Protein AF-A0A962RX71-F1 (afdb_monomer_lite)

Structure (mmCIF, N/CA/C/O backbone):
data_AF-A0A962RX71-F1
#
_entry.id   AF-A0A962RX71-F1
#
loop_
_atom_site.group_PDB
_atom_site.id
_atom_site.type_symbol
_atom_site.label_atom_id
_atom_site.label_alt_id
_atom_site.label_comp_id
_atom_site.label_asym_id
_atom_site.label_entity_id
_atom_site.label_seq_id
_atom_site.pdbx_PDB_ins_code
_atom_site.Cartn_x
_atom_site.Cartn_y
_atom_site.Cartn_z
_atom_site.occupancy
_atom_site.B_iso_or_equiv
_atom_site.auth_seq_id
_atom_site.auth_comp_id
_atom_site.auth_asym_id
_atom_site.auth_atom_id
_atom_site.pdbx_PDB_model_num
ATOM 1 N N . MET A 1 1 ? 27.746 -2.511 -22.755 1.00 46.94 1 MET A N 1
ATOM 2 C CA . MET A 1 1 ? 27.762 -1.322 -21.878 1.00 46.94 1 MET A CA 1
ATOM 3 C C . MET A 1 1 ? 26.322 -0.860 -21.726 1.00 46.94 1 MET A C 1
ATOM 5 O O . MET A 1 1 ? 25.871 -0.012 -22.482 1.00 46.94 1 MET A O 1
ATOM 9 N N . GLY A 1 2 ? 25.550 -1.522 -20.866 1.00 52.69 2 GLY A N 1
ATOM 10 C CA . GLY A 1 2 ? 24.115 -1.264 -20.776 1.00 52.69 2 GLY A CA 1
ATOM 11 C C . GLY A 1 2 ? 23.463 -1.967 -19.597 1.00 52.69 2 GLY A C 1
ATOM 12 O O . GLY A 1 2 ? 22.414 -2.563 -19.778 1.00 52.69 2 GLY A O 1
ATOM 13 N N . ASP A 1 3 ? 24.077 -1.930 -18.412 1.00 52.41 3 ASP A N 1
ATOM 14 C CA . ASP A 1 3 ? 23.609 -2.769 -17.297 1.00 52.41 3 ASP A CA 1
ATOM 15 C C . ASP A 1 3 ? 23.517 -2.020 -15.960 1.00 52.41 3 ASP A C 1
ATOM 17 O O . ASP A 1 3 ? 22.728 -2.391 -15.097 1.00 52.41 3 ASP A O 1
ATOM 21 N N . GLU A 1 4 ? 24.209 -0.891 -15.789 1.00 51.00 4 GLU A N 1
ATOM 22 C CA . GLU A 1 4 ? 24.173 -0.144 -14.522 1.00 51.00 4 GLU A CA 1
ATOM 23 C C . GLU A 1 4 ? 22.829 0.572 -14.298 1.00 51.00 4 GLU A C 1
ATOM 25 O O . GLU A 1 4 ? 22.278 0.552 -13.199 1.00 51.00 4 GLU A O 1
ATOM 30 N N . ASN A 1 5 ? 22.229 1.146 -15.347 1.00 49.88 5 ASN A N 1
ATOM 31 C CA . ASN A 1 5 ? 20.991 1.926 -15.213 1.00 49.88 5 ASN A CA 1
ATOM 32 C C . ASN A 1 5 ? 19.756 1.043 -14.925 1.00 49.88 5 ASN A C 1
ATOM 34 O O . ASN A 1 5 ? 18.834 1.448 -14.212 1.00 49.88 5 ASN A O 1
ATOM 38 N N . THR A 1 6 ? 19.747 -0.192 -15.434 1.00 53.03 6 THR A N 1
ATOM 39 C CA . THR A 1 6 ? 18.672 -1.166 -15.185 1.00 53.03 6 THR A CA 1
ATOM 40 C C . THR A 1 6 ? 18.774 -1.742 -13.772 1.00 53.03 6 THR A C 1
ATOM 42 O O . THR A 1 6 ? 17.763 -1.835 -13.074 1.00 53.03 6 THR A O 1
ATOM 45 N N . VAL A 1 7 ? 19.990 -2.050 -13.303 1.00 53.31 7 VAL A N 1
ATOM 46 C CA . VAL A 1 7 ? 20.225 -2.568 -11.944 1.00 53.31 7 VAL A CA 1
ATOM 47 C C . VAL A 1 7 ? 19.868 -1.522 -10.884 1.00 53.31 7 VAL A C 1
ATOM 49 O O . VAL A 1 7 ? 19.154 -1.834 -9.930 1.00 53.31 7 VAL A O 1
ATOM 52 N N . ILE A 1 8 ? 20.255 -0.257 -11.089 1.00 53.00 8 ILE A N 1
ATOM 53 C CA . ILE A 1 8 ? 19.920 0.843 -10.172 1.00 53.00 8 ILE A CA 1
ATOM 54 C C . ILE A 1 8 ? 18.403 1.080 -10.132 1.00 53.00 8 ILE A C 1
ATOM 56 O O . ILE A 1 8 ? 17.827 1.184 -9.050 1.00 53.00 8 ILE A O 1
ATOM 60 N N . ARG A 1 9 ? 17.710 1.091 -11.281 1.00 53.28 9 ARG A N 1
ATOM 61 C CA . ARG A 1 9 ? 16.239 1.205 -11.295 1.00 53.28 9 ARG A CA 1
ATOM 62 C C . ARG A 1 9 ? 15.553 0.061 -10.553 1.00 53.28 9 ARG A C 1
ATOM 64 O O . ARG A 1 9 ? 14.556 0.306 -9.878 1.00 53.28 9 ARG A O 1
ATOM 71 N N . THR A 1 10 ? 16.085 -1.154 -10.646 1.00 59.06 10 THR A N 1
ATOM 72 C CA . THR A 1 10 ? 15.508 -2.338 -9.993 1.00 59.06 10 THR A CA 1
ATOM 73 C C . THR A 1 10 ? 15.683 -2.280 -8.471 1.00 59.06 10 THR A C 1
ATOM 75 O O . THR A 1 10 ? 14.714 -2.468 -7.743 1.00 59.06 10 THR A O 1
ATOM 78 N N . LEU A 1 11 ? 16.869 -1.903 -7.977 1.00 58.94 11 LEU A N 1
ATOM 79 C CA . LEU A 1 11 ? 17.147 -1.770 -6.536 1.00 58.94 11 LEU A CA 1
ATOM 80 C C . LEU A 1 11 ? 16.272 -0.708 -5.851 1.00 58.94 11 LEU A C 1
ATOM 82 O O . LEU A 1 11 ? 15.723 -0.931 -4.771 1.00 58.94 11 LEU A O 1
ATOM 86 N N . TRP A 1 12 ? 16.108 0.452 -6.492 1.00 59.12 12 TRP A N 1
ATOM 87 C CA . TRP A 1 12 ? 15.318 1.555 -5.932 1.00 59.12 12 TRP A CA 1
ATOM 88 C C . TRP A 1 12 ? 13.814 1.269 -5.974 1.00 59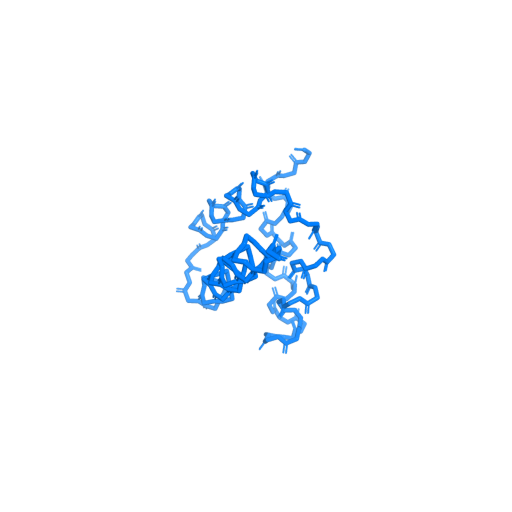.12 12 TRP A C 1
ATOM 90 O O . TRP A 1 12 ? 13.068 1.738 -5.115 1.00 59.12 12 TRP A O 1
ATOM 100 N N . THR A 1 13 ? 13.377 0.490 -6.966 1.00 66.00 13 THR A N 1
ATOM 101 C CA . THR A 1 13 ? 12.003 -0.010 -7.068 1.00 66.00 13 THR A CA 1
ATOM 102 C C . THR A 1 13 ? 11.670 -0.931 -5.904 1.00 66.00 13 THR A C 1
ATOM 104 O O . THR A 1 13 ? 10.632 -0.755 -5.268 1.00 66.00 13 THR A O 1
ATOM 107 N N . ASP A 1 14 ? 12.572 -1.859 -5.591 1.00 70.62 14 ASP A N 1
ATOM 108 C CA . ASP A 1 14 ? 12.361 -2.826 -4.518 1.00 70.62 14 ASP A CA 1
ATOM 109 C C . ASP A 1 14 ? 12.323 -2.132 -3.147 1.00 70.62 14 ASP A C 1
ATOM 111 O O . ASP A 1 14 ? 11.421 -2.373 -2.353 1.00 70.62 14 ASP A O 1
ATOM 115 N N . THR A 1 15 ? 13.194 -1.140 -2.919 1.00 83.50 15 THR A N 1
ATOM 116 C CA . THR A 1 15 ? 13.232 -0.404 -1.639 1.00 83.50 15 THR A CA 1
ATOM 117 C C . THR A 1 15 ? 11.953 0.410 -1.391 1.00 83.50 15 THR A C 1
ATOM 119 O O . THR A 1 15 ? 11.444 0.440 -0.274 1.00 83.50 15 THR A O 1
ATOM 122 N N . LEU A 1 16 ? 11.399 1.072 -2.416 1.00 85.25 16 LEU A N 1
ATOM 123 C CA . LEU A 1 16 ? 10.158 1.852 -2.279 1.00 85.25 16 LEU A CA 1
ATOM 124 C C . LEU A 1 16 ? 8.935 0.971 -2.004 1.00 85.25 16 LEU A C 1
ATOM 126 O O . LEU A 1 16 ? 8.084 1.337 -1.192 1.00 85.25 16 LEU A O 1
ATOM 130 N N . LEU A 1 17 ? 8.846 -0.182 -2.668 1.00 87.56 17 LEU A N 1
ATOM 131 C CA . LEU A 1 17 ? 7.758 -1.135 -2.460 1.00 87.56 17 LEU A CA 1
ATOM 132 C C . LEU A 1 17 ? 7.872 -1.838 -1.100 1.00 87.56 17 LEU A C 1
ATOM 134 O O . LEU A 1 17 ? 6.860 -2.003 -0.422 1.00 87.56 17 LEU A O 1
ATOM 138 N N . GLU A 1 18 ? 9.083 -2.169 -0.650 1.00 89.19 18 GLU A N 1
ATOM 139 C CA . GLU A 1 18 ? 9.330 -2.681 0.705 1.00 89.19 18 GLU A CA 1
ATOM 140 C C . GLU A 1 18 ? 8.935 -1.653 1.773 1.00 89.19 18 GLU A C 1
ATOM 142 O O . GLU A 1 18 ? 8.231 -1.985 2.726 1.00 89.19 18 GLU A O 1
ATOM 147 N N . MET A 1 19 ? 9.302 -0.378 1.595 1.00 89.50 19 MET A N 1
ATOM 148 C CA . MET A 1 19 ? 8.866 0.689 2.503 1.00 89.50 19 MET A CA 1
ATOM 149 C C . MET A 1 19 ? 7.341 0.816 2.539 1.00 89.50 19 MET A C 1
ATOM 151 O O . MET A 1 19 ? 6.781 1.052 3.609 1.00 89.50 19 MET A O 1
ATOM 155 N N . LEU A 1 20 ? 6.658 0.615 1.407 1.00 90.25 20 LEU A N 1
ATOM 156 C CA . LEU A 1 20 ? 5.197 0.616 1.364 1.00 90.25 20 LEU A CA 1
ATOM 157 C C . LEU A 1 20 ? 4.600 -0.537 2.160 1.00 90.25 20 LEU A C 1
ATOM 159 O O . LEU A 1 20 ? 3.635 -0.326 2.887 1.00 90.25 20 LEU A O 1
ATOM 163 N N . VAL A 1 21 ? 5.164 -1.733 2.035 1.00 91.75 21 VAL A N 1
ATOM 164 C CA . VAL A 1 21 ? 4.735 -2.914 2.790 1.00 91.75 21 VAL A CA 1
ATOM 165 C C . VAL A 1 21 ? 4.883 -2.663 4.291 1.00 91.75 21 VAL A C 1
ATOM 167 O O . VAL A 1 21 ? 3.911 -2.779 5.035 1.00 91.75 21 VAL A O 1
ATOM 170 N N . VAL A 1 22 ? 6.056 -2.193 4.725 1.00 91.06 22 VAL A N 1
ATOM 171 C CA . VAL A 1 22 ? 6.306 -1.855 6.134 1.00 91.06 22 VAL A CA 1
ATOM 172 C C . VAL A 1 22 ? 5.358 -0.754 6.617 1.00 91.06 22 VAL A C 1
ATOM 174 O O . VAL A 1 22 ? 4.839 -0.825 7.734 1.00 91.06 22 VAL A O 1
ATOM 177 N N . ALA A 1 23 ? 5.102 0.259 5.785 1.00 91.19 23 ALA A N 1
ATOM 178 C CA . ALA A 1 23 ? 4.177 1.333 6.113 1.00 91.19 23 ALA A CA 1
ATOM 179 C C . ALA A 1 23 ? 2.736 0.820 6.246 1.00 91.19 23 ALA A C 1
ATOM 181 O O . ALA A 1 23 ? 2.050 1.164 7.204 1.00 91.19 23 ALA A O 1
ATOM 182 N N . LEU A 1 24 ? 2.288 -0.049 5.341 1.00 90.06 24 LEU A N 1
ATOM 183 C CA . LEU A 1 24 ? 0.958 -0.652 5.400 1.00 90.06 24 LEU A CA 1
ATOM 184 C C . LEU A 1 24 ? 0.754 -1.495 6.660 1.00 90.06 24 LEU A C 1
ATOM 186 O O . LEU A 1 24 ? -0.349 -1.491 7.194 1.00 90.06 24 LEU A O 1
ATOM 190 N N . GLU A 1 25 ? 1.783 -2.172 7.170 1.00 89.69 25 GLU A N 1
ATOM 191 C CA . GLU A 1 25 ? 1.680 -2.922 8.427 1.00 89.69 25 GLU A CA 1
ATOM 192 C C . GLU A 1 25 ? 1.709 -2.016 9.661 1.00 89.69 25 GLU A C 1
ATOM 194 O O . GLU A 1 25 ? 0.896 -2.179 10.575 1.00 89.69 25 GLU A O 1
ATOM 199 N N . ARG A 1 26 ? 2.657 -1.070 9.704 1.00 88.75 26 ARG A N 1
ATOM 200 C CA . ARG A 1 26 ? 3.089 -0.418 10.951 1.00 88.75 26 ARG A CA 1
ATOM 201 C C . ARG A 1 26 ? 2.751 1.059 11.067 1.00 88.75 26 ARG A C 1
ATOM 203 O O . ARG A 1 26 ? 2.854 1.606 12.164 1.00 88.75 26 ARG A O 1
ATOM 210 N N . LYS A 1 27 ? 2.415 1.726 9.966 1.00 87.94 27 LYS A N 1
ATOM 211 C CA . LYS A 1 27 ? 2.223 3.177 9.933 1.00 87.94 27 LYS A CA 1
ATOM 212 C C . LYS A 1 27 ? 0.742 3.551 9.856 1.00 87.94 27 LYS A C 1
ATOM 214 O O . LYS A 1 27 ? -0.072 2.790 9.323 1.00 87.94 27 LYS A O 1
ATOM 219 N N . PRO A 1 28 ? 0.372 4.721 10.405 1.00 85.75 28 PRO A N 1
ATOM 220 C CA . PRO A 1 28 ? -0.967 5.257 10.244 1.00 85.75 28 PRO A CA 1
ATOM 221 C C . PRO A 1 28 ? -1.209 5.646 8.779 1.00 85.75 28 PRO A C 1
ATOM 223 O O . PRO A 1 28 ? -0.286 5.997 8.042 1.00 85.75 28 PRO A O 1
ATOM 226 N N . GLU A 1 29 ? -2.475 5.620 8.365 1.00 84.50 29 GLU A N 1
ATOM 227 C CA . GLU A 1 29 ? -2.896 5.864 6.978 1.00 84.50 29 GLU A CA 1
ATOM 228 C C . GLU A 1 29 ? -2.313 7.137 6.318 1.00 84.50 29 GLU A C 1
ATOM 230 O O . GLU A 1 29 ? -1.976 7.058 5.137 1.00 84.50 29 GLU A O 1
ATOM 235 N N . PRO A 1 30 ? -2.139 8.292 7.000 1.00 87.06 30 PRO A N 1
ATOM 236 C CA . PRO A 1 30 ? -1.574 9.492 6.377 1.00 87.06 30 PRO A CA 1
ATOM 237 C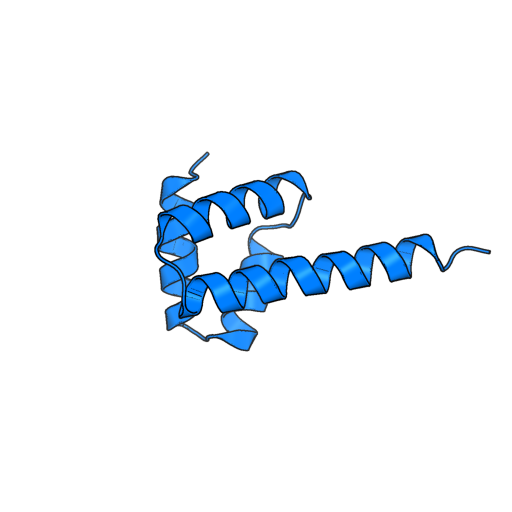 C . PRO A 1 30 ? -0.152 9.291 5.839 1.00 87.06 30 PRO A C 1
ATOM 239 O O . PRO A 1 30 ? 0.127 9.692 4.712 1.00 87.06 30 PRO A O 1
ATOM 242 N N . GLU A 1 31 ? 0.720 8.617 6.598 1.00 87.38 31 GLU A N 1
ATOM 243 C CA . GLU A 1 31 ? 2.095 8.333 6.161 1.00 87.38 31 GLU A CA 1
ATOM 244 C C . GLU A 1 31 ? 2.102 7.371 4.963 1.00 87.38 31 GLU A C 1
ATOM 246 O O . GLU A 1 31 ? 2.867 7.544 4.014 1.00 87.38 31 GLU A O 1
ATOM 251 N N . VAL A 1 32 ? 1.200 6.383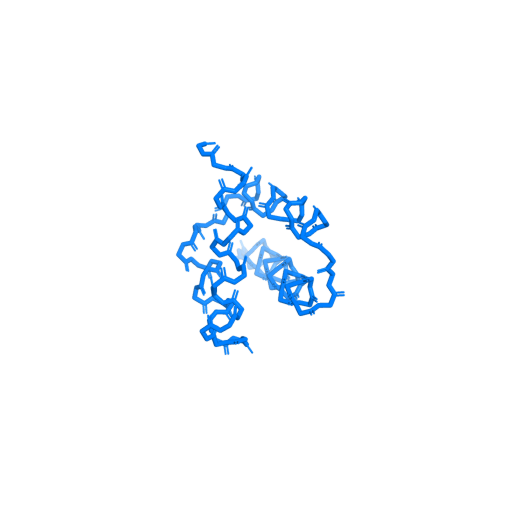 4.962 1.00 90.88 32 VAL A N 1
ATOM 252 C CA . VAL A 1 32 ? 1.033 5.446 3.839 1.00 90.88 32 VAL A CA 1
ATOM 253 C C . VAL A 1 32 ? 0.589 6.185 2.575 1.00 90.88 32 VAL A C 1
ATOM 255 O O . VAL A 1 32 ? 1.091 5.915 1.483 1.00 90.88 32 VAL A O 1
ATOM 258 N N . VAL A 1 33 ? -0.331 7.145 2.704 1.00 90.50 33 VAL A N 1
ATOM 259 C CA . VAL A 1 33 ? -0.806 7.966 1.582 1.00 90.50 33 VAL A CA 1
ATOM 260 C C . VAL A 1 33 ? 0.318 8.825 1.000 1.00 90.50 33 VAL A C 1
ATOM 262 O O . VAL A 1 33 ? 0.419 8.927 -0.225 1.00 90.50 33 VAL A O 1
ATOM 265 N N . GLU A 1 34 ? 1.178 9.419 1.829 1.00 89.75 34 GLU A N 1
ATOM 266 C CA . GLU A 1 34 ? 2.341 10.172 1.340 1.00 89.75 34 GLU A CA 1
ATOM 267 C C . GLU A 1 34 ? 3.313 9.283 0.562 1.00 89.75 34 GLU A C 1
ATOM 269 O O . GLU A 1 34 ? 3.701 9.626 -0.559 1.00 89.75 34 GLU A O 1
ATOM 274 N N . LEU A 1 35 ? 3.615 8.094 1.086 1.00 90.00 35 L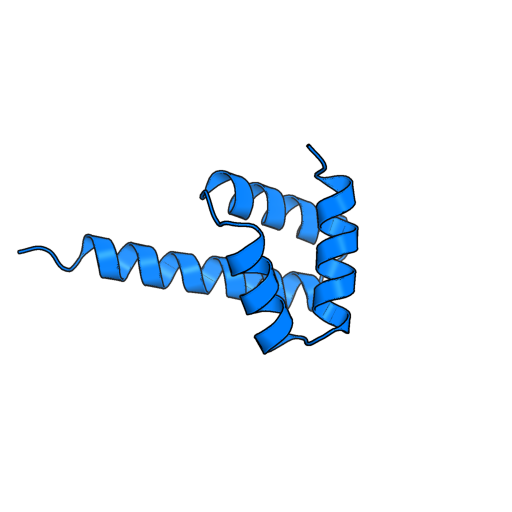EU A N 1
ATOM 275 C CA . LEU A 1 35 ? 4.487 7.141 0.407 1.00 90.00 35 LEU A CA 1
ATOM 276 C C . LEU A 1 35 ? 3.893 6.677 -0.935 1.00 90.00 35 LEU A C 1
ATOM 278 O O . LEU A 1 35 ? 4.583 6.596 -1.953 1.00 90.00 35 LEU A O 1
ATOM 282 N N . LEU A 1 36 ? 2.581 6.439 -0.977 1.00 89.81 36 LEU A N 1
ATOM 283 C CA . LEU A 1 36 ? 1.876 6.087 -2.208 1.00 89.81 36 LEU A CA 1
ATOM 284 C C . LEU A 1 36 ? 1.892 7.222 -3.246 1.00 89.81 36 LEU A C 1
ATOM 286 O O . LEU A 1 36 ? 1.951 6.947 -4.448 1.00 89.81 36 LEU A O 1
ATOM 290 N N . ARG A 1 37 ? 1.895 8.495 -2.824 1.00 88.81 37 ARG A N 1
ATOM 291 C CA . ARG A 1 37 ? 2.088 9.636 -3.739 1.00 88.81 37 ARG A CA 1
ATOM 292 C C . ARG A 1 37 ? 3.483 9.628 -4.355 1.00 88.81 37 ARG A C 1
ATOM 294 O O . ARG A 1 37 ? 3.609 9.886 -5.553 1.00 88.81 37 ARG A O 1
ATOM 301 N N . GLU A 1 38 ? 4.516 9.311 -3.581 1.00 87.44 38 GLU A N 1
ATOM 302 C CA . GLU A 1 38 ? 5.881 9.173 -4.100 1.00 87.44 38 GLU A CA 1
ATOM 303 C C . GLU A 1 38 ? 6.003 8.018 -5.098 1.00 87.44 38 GLU A C 1
ATOM 305 O O . GLU A 1 38 ? 6.563 8.183 -6.184 1.00 87.44 38 GLU A O 1
ATOM 310 N N . ILE A 1 39 ? 5.392 6.875 -4.786 1.00 86.69 39 ILE A N 1
ATOM 311 C CA . ILE A 1 39 ? 5.328 5.711 -5.678 1.00 86.69 39 ILE A CA 1
ATOM 312 C C . ILE A 1 39 ? 4.611 6.067 -6.990 1.00 86.69 39 ILE A C 1
ATOM 314 O O . ILE A 1 39 ? 5.095 5.742 -8.078 1.00 86.69 39 ILE A O 1
ATOM 318 N N . ARG A 1 40 ? 3.514 6.832 -6.926 1.00 84.69 40 ARG A N 1
ATOM 319 C CA . ARG A 1 40 ? 2.820 7.340 -8.121 1.00 84.69 40 ARG A CA 1
ATOM 320 C C . ARG A 1 40 ? 3.707 8.292 -8.937 1.00 84.69 40 ARG A C 1
ATOM 322 O O . ARG A 1 40 ? 3.757 8.173 -10.161 1.00 84.69 40 ARG A O 1
ATOM 329 N N . ARG A 1 41 ? 4.466 9.190 -8.291 1.00 85.12 41 ARG A N 1
ATOM 330 C CA . ARG A 1 41 ? 5.437 10.087 -8.965 1.00 85.12 41 ARG A CA 1
ATOM 331 C C . ARG A 1 41 ? 6.546 9.316 -9.683 1.00 85.12 41 ARG A C 1
ATOM 333 O O . ARG A 1 41 ? 6.999 9.741 -10.743 1.00 85.12 41 ARG A O 1
ATOM 340 N N . LYS A 1 42 ? 6.946 8.164 -9.143 1.00 81.25 42 LYS A N 1
ATOM 341 C CA . LYS A 1 42 ? 7.946 7.258 -9.731 1.00 81.25 42 LYS A CA 1
ATOM 342 C C . LYS A 1 42 ? 7.397 6.410 -10.892 1.00 81.25 42 LYS A C 1
ATOM 344 O O . LYS A 1 42 ? 8.143 5.618 -11.456 1.00 81.25 42 LYS A O 1
ATOM 349 N N . ARG A 1 43 ? 6.132 6.618 -11.292 1.00 80.12 43 ARG A N 1
ATOM 350 C CA . ARG A 1 43 ? 5.430 5.914 -12.383 1.00 80.12 43 ARG A CA 1
ATOM 351 C C . ARG A 1 43 ? 5.274 4.404 -12.170 1.00 80.12 43 ARG A C 1
ATOM 353 O O . ARG A 1 43 ? 5.186 3.658 -13.143 1.00 80.12 43 ARG A O 1
ATOM 360 N N . PHE A 1 44 ? 5.189 3.948 -10.921 1.00 82.12 44 PHE A N 1
ATOM 361 C CA . PHE A 1 44 ? 4.766 2.573 -10.660 1.00 82.12 44 PHE A CA 1
ATOM 362 C C . PHE A 1 44 ? 3.303 2.387 -11.053 1.00 82.12 44 PHE A C 1
ATOM 364 O O . PHE A 1 44 ? 2.446 3.211 -10.723 1.00 82.12 44 PHE A O 1
ATOM 371 N N . THR A 1 45 ? 3.010 1.298 -11.763 1.00 83.25 45 THR A N 1
ATOM 372 C CA . THR A 1 45 ? 1.627 0.951 -12.084 1.00 83.25 45 THR A CA 1
ATOM 373 C C . THR A 1 45 ? 0.925 0.467 -10.825 1.00 83.25 45 THR A C 1
ATOM 375 O O . THR A 1 45 ? 1.507 -0.217 -9.980 1.00 83.25 45 THR A O 1
ATOM 378 N N . ARG A 1 46 ? -0.362 0.800 -10.702 1.00 84.62 46 ARG A N 1
ATOM 379 C CA . ARG A 1 46 ? -1.182 0.338 -9.578 1.00 84.62 46 ARG A CA 1
ATOM 380 C C . ARG A 1 46 ? -1.179 -1.187 -9.472 1.00 84.62 46 ARG A C 1
ATOM 382 O O . ARG A 1 46 ? -1.146 -1.708 -8.363 1.00 84.62 46 ARG A O 1
ATOM 389 N N . GLU A 1 47 ? -1.178 -1.887 -10.603 1.00 85.69 47 GLU A N 1
ATOM 390 C CA . GLU A 1 47 ? -1.104 -3.349 -10.662 1.00 85.69 47 GLU A CA 1
ATOM 391 C C . GLU A 1 47 ? 0.194 -3.887 -10.061 1.00 85.69 47 GLU A C 1
ATOM 393 O O . GLU A 1 47 ? 0.129 -4.767 -9.209 1.00 85.69 47 GLU A O 1
ATOM 398 N N . ALA A 1 48 ? 1.355 -3.322 -10.418 1.00 85.44 48 ALA A N 1
ATOM 399 C CA . ALA A 1 48 ? 2.639 -3.757 -9.867 1.00 85.44 48 ALA A CA 1
ATOM 400 C C . ALA A 1 48 ? 2.700 -3.557 -8.346 1.00 85.44 48 ALA A C 1
ATOM 402 O O . ALA A 1 48 ? 3.102 -4.458 -7.615 1.00 85.44 48 ALA A O 1
ATOM 403 N N . VAL A 1 49 ? 2.233 -2.401 -7.865 1.00 88.00 49 VAL A N 1
ATOM 404 C CA . VAL A 1 49 ? 2.168 -2.098 -6.427 1.00 88.00 49 VAL A CA 1
ATOM 405 C C . VAL A 1 49 ? 1.217 -3.059 -5.711 1.00 88.00 49 VAL A C 1
ATOM 407 O O . VAL A 1 49 ? 1.556 -3.604 -4.665 1.00 88.00 49 VAL A O 1
ATOM 410 N N . THR A 1 50 ? 0.039 -3.302 -6.289 1.00 90.06 50 THR A N 1
ATOM 411 C CA . THR A 1 50 ? -0.975 -4.189 -5.703 1.00 90.06 50 THR A CA 1
ATOM 412 C C . THR A 1 50 ? -0.481 -5.628 -5.647 1.00 90.06 50 THR A C 1
ATOM 414 O O . THR A 1 50 ? -0.614 -6.256 -4.606 1.00 90.06 50 THR A O 1
ATOM 417 N N . ALA A 1 51 ? 0.131 -6.132 -6.720 1.00 89.12 51 ALA A N 1
ATOM 418 C CA . ALA A 1 51 ? 0.697 -7.477 -6.764 1.00 89.12 51 ALA A CA 1
ATOM 419 C C . ALA A 1 51 ? 1.840 -7.654 -5.754 1.00 89.12 51 ALA A C 1
ATOM 421 O O . ALA A 1 51 ? 1.935 -8.694 -5.106 1.00 89.12 51 ALA A O 1
ATOM 422 N N . TYR A 1 52 ? 2.687 -6.634 -5.583 1.00 89.19 52 TYR A N 1
ATOM 423 C CA . TYR A 1 52 ? 3.767 -6.674 -4.598 1.00 89.19 52 TYR A CA 1
ATOM 424 C C . TYR A 1 52 ? 3.229 -6.724 -3.165 1.00 89.19 52 TYR A C 1
ATOM 426 O O . TYR A 1 52 ? 3.649 -7.560 -2.366 1.00 89.19 52 TYR A O 1
ATOM 434 N N . VAL A 1 53 ? 2.259 -5.860 -2.853 1.00 90.69 53 VAL A N 1
ATOM 435 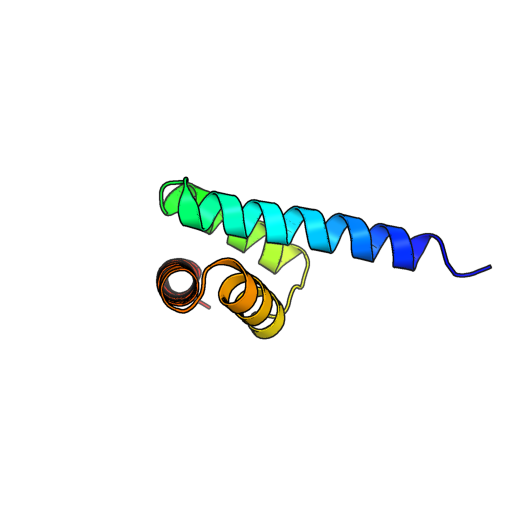C CA . VAL A 1 53 ? 1.613 -5.818 -1.537 1.00 90.69 53 VAL A CA 1
ATOM 436 C C . VAL A 1 53 ? 0.839 -7.106 -1.257 1.00 90.69 53 VAL A C 1
ATOM 438 O O . VAL A 1 53 ? 0.964 -7.648 -0.166 1.00 90.69 53 VAL A O 1
ATOM 441 N N . ASP A 1 54 ? 0.096 -7.634 -2.230 1.00 91.62 54 ASP A N 1
ATOM 442 C CA . ASP A 1 54 ? -0.649 -8.895 -2.107 1.00 91.62 54 ASP A CA 1
ATOM 443 C C . ASP A 1 54 ? 0.293 -10.079 -1.836 1.00 91.62 54 ASP A C 1
ATOM 445 O O . ASP A 1 54 ? 0.061 -10.866 -0.922 1.00 91.62 54 ASP A O 1
ATOM 449 N N . LYS A 1 55 ? 1.437 -10.141 -2.529 1.00 90.06 55 LYS A N 1
ATOM 450 C CA . LYS A 1 55 ? 2.455 -11.178 -2.305 1.00 90.06 55 LYS A CA 1
ATOM 451 C C . LYS A 1 55 ? 3.087 -11.121 -0.908 1.00 90.06 55 LYS A C 1
ATOM 453 O O . LYS A 1 55 ? 3.515 -12.156 -0.399 1.00 90.06 55 LYS A O 1
ATOM 458 N N . ARG A 1 56 ? 3.205 -9.932 -0.310 1.00 90.81 56 ARG A N 1
ATOM 459 C CA . ARG A 1 56 ? 3.878 -9.724 0.986 1.00 90.81 56 ARG A CA 1
ATOM 460 C C . ARG A 1 56 ? 2.926 -9.774 2.180 1.00 90.81 56 ARG A C 1
ATOM 462 O O . ARG A 1 56 ? 3.283 -10.349 3.200 1.00 90.81 56 ARG A O 1
ATOM 469 N N . LEU A 1 57 ? 1.744 -9.176 2.052 1.00 89.25 57 LEU A N 1
ATOM 470 C CA . LEU A 1 57 ? 0.787 -8.947 3.142 1.00 89.25 57 LEU A CA 1
ATOM 471 C C . LEU A 1 57 ? -0.567 -9.638 2.932 1.00 89.25 57 LEU A C 1
ATOM 473 O O . LEU A 1 57 ? -1.426 -9.587 3.813 1.00 89.25 57 LEU A O 1
ATOM 477 N N . GLY A 1 58 ? -0.789 -10.259 1.773 1.00 89.44 58 GLY A N 1
ATOM 478 C CA . GLY A 1 58 ? -2.050 -10.915 1.442 1.00 89.44 58 GLY A CA 1
ATOM 479 C C . GLY A 1 58 ? -3.237 -9.953 1.333 1.00 89.44 58 GLY A C 1
ATOM 480 O O . GLY A 1 58 ? -3.091 -8.746 1.108 1.00 89.44 58 GLY A O 1
ATOM 481 N N . ASP A 1 59 ? -4.444 -10.503 1.511 1.00 89.12 59 ASP A N 1
ATOM 482 C CA . ASP A 1 59 ? -5.701 -9.772 1.299 1.00 89.12 59 ASP A CA 1
ATOM 483 C C . ASP A 1 59 ? -5.856 -8.566 2.245 1.00 89.12 59 ASP A C 1
ATOM 485 O O . ASP A 1 59 ? -6.411 -7.545 1.838 1.00 89.12 59 ASP A O 1
ATOM 489 N N . ASP A 1 60 ? -5.321 -8.633 3.471 1.00 88.62 60 ASP A N 1
ATOM 490 C CA . ASP A 1 60 ? -5.407 -7.538 4.449 1.00 88.62 60 ASP A CA 1
ATOM 491 C C . ASP A 1 60 ? -4.598 -6.311 4.006 1.00 88.62 60 ASP A C 1
ATOM 493 O O . ASP A 1 60 ? -5.129 -5.197 3.902 1.00 88.62 60 ASP A O 1
ATOM 497 N N . GLY A 1 61 ? -3.338 -6.526 3.612 1.00 89.75 61 GLY A N 1
ATOM 498 C CA . GLY A 1 61 ? -2.506 -5.466 3.049 1.00 89.75 61 GLY A CA 1
ATOM 499 C C . GLY A 1 61 ? -3.102 -4.895 1.764 1.00 89.75 61 GLY A C 1
ATOM 500 O O . GLY A 1 61 ? -3.108 -3.678 1.572 1.00 89.75 61 GLY A O 1
ATOM 501 N N . ARG A 1 62 ? -3.696 -5.746 0.915 1.00 90.94 62 ARG A N 1
ATOM 502 C CA . ARG A 1 62 ? -4.395 -5.311 -0.302 1.00 90.94 62 ARG A CA 1
ATOM 503 C C . ARG A 1 62 ? -5.620 -4.444 0.003 1.00 90.94 62 ARG A C 1
ATOM 505 O O . ARG A 1 62 ? -5.873 -3.470 -0.715 1.00 90.94 62 ARG A O 1
ATOM 512 N N . ARG A 1 63 ? -6.389 -4.758 1.050 1.00 90.75 63 ARG A N 1
ATOM 513 C CA . ARG A 1 63 ? -7.524 -3.930 1.493 1.00 90.75 63 ARG A CA 1
ATOM 514 C C . ARG A 1 63 ? -7.056 -2.579 2.015 1.00 90.75 63 ARG A C 1
ATOM 516 O O . ARG A 1 63 ? -7.582 -1.561 1.565 1.00 90.75 63 ARG A O 1
ATOM 523 N N . ARG A 1 64 ? -6.040 -2.549 2.886 1.00 89.56 64 ARG A N 1
ATOM 524 C CA . ARG A 1 64 ? -5.457 -1.293 3.399 1.00 89.56 64 ARG A CA 1
ATOM 525 C C . ARG A 1 64 ? -4.880 -0.439 2.276 1.00 89.56 64 ARG A C 1
ATOM 527 O O . ARG A 1 64 ? -5.142 0.762 2.231 1.00 89.56 64 ARG A O 1
ATOM 534 N N . LEU A 1 65 ? -4.180 -1.055 1.324 1.00 90.81 65 LEU A N 1
ATOM 535 C CA . LEU A 1 65 ? -3.685 -0.378 0.131 1.00 90.81 65 LEU A CA 1
ATOM 536 C C . LEU A 1 65 ? -4.831 0.262 -0.657 1.00 90.81 65 LEU A C 1
ATOM 538 O O . LEU A 1 65 ? -4.745 1.435 -1.001 1.00 90.81 65 LEU A O 1
ATOM 542 N N . ASN A 1 66 ? -5.914 -0.471 -0.928 1.00 89.50 66 ASN A N 1
ATOM 543 C CA . ASN A 1 66 ? -7.060 0.079 -1.656 1.00 89.50 66 ASN A CA 1
ATOM 544 C C . ASN A 1 66 ? -7.767 1.208 -0.895 1.00 89.50 66 ASN A C 1
ATOM 546 O O . ASN A 1 66 ? -8.146 2.199 -1.519 1.00 89.50 66 ASN A O 1
ATOM 550 N N . ALA A 1 67 ? -7.892 1.101 0.430 1.00 88.88 67 ALA A N 1
ATOM 551 C CA . ALA A 1 67 ? -8.428 2.171 1.268 1.00 88.88 67 ALA A CA 1
ATOM 552 C C . ALA A 1 67 ? -7.572 3.445 1.167 1.00 88.88 67 ALA A C 1
ATOM 554 O O . ALA A 1 67 ? -8.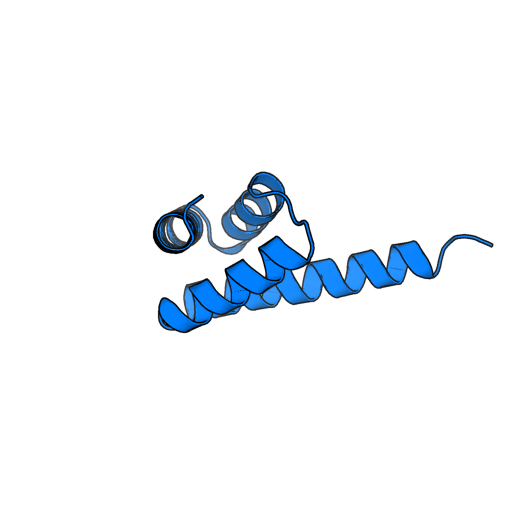102 4.540 0.965 1.00 88.88 67 ALA A O 1
ATOM 555 N N . CYS A 1 68 ? -6.243 3.298 1.209 1.00 88.56 68 CYS A N 1
ATOM 556 C CA . CYS A 1 68 ? -5.316 4.415 1.046 1.00 88.56 68 CYS A CA 1
ATOM 557 C C . CYS A 1 68 ? -5.378 4.993 -0.373 1.00 88.56 68 CYS A C 1
ATOM 559 O O . CYS A 1 68 ? -5.522 6.203 -0.522 1.00 88.56 68 CYS A O 1
ATOM 561 N N . LEU A 1 69 ? -5.350 4.143 -1.409 1.00 86.06 69 LEU A N 1
ATOM 562 C CA . LEU A 1 69 ? -5.450 4.528 -2.823 1.00 86.06 69 LEU A CA 1
ATOM 563 C C . LEU A 1 69 ? -6.736 5.310 -3.131 1.00 86.06 69 LEU A C 1
ATOM 565 O O . LEU A 1 69 ? -6.692 6.260 -3.911 1.00 86.06 69 LEU A O 1
ATOM 569 N N . GLY A 1 70 ? -7.856 4.964 -2.490 1.00 83.69 70 GLY A N 1
ATOM 570 C CA . GLY A 1 70 ? -9.118 5.699 -2.611 1.00 83.69 70 GLY A CA 1
ATOM 571 C C . GLY A 1 70 ? -9.034 7.154 -2.132 1.00 83.69 70 GLY A C 1
ATOM 572 O O . GLY A 1 70 ? -9.720 8.014 -2.676 1.00 83.69 70 GLY A O 1
ATOM 573 N N . ARG A 1 71 ? -8.151 7.463 -1.171 1.00 81.31 71 ARG A N 1
ATOM 574 C CA . ARG A 1 71 ? -7.935 8.832 -0.656 1.00 81.31 71 ARG A CA 1
ATOM 575 C C . ARG A 1 71 ? -6.948 9.665 -1.467 1.00 81.31 71 ARG A C 1
ATOM 577 O O . ARG A 1 71 ? -6.898 10.882 -1.326 1.00 81.31 71 ARG A O 1
ATOM 584 N N . ILE A 1 72 ? -6.172 9.013 -2.320 1.00 78.69 72 ILE A N 1
ATOM 585 C CA . ILE A 1 72 ? -5.264 9.648 -3.288 1.00 78.69 72 ILE A CA 1
ATOM 586 C C . ILE A 1 72 ? -5.931 9.772 -4.665 1.00 78.69 72 ILE A C 1
ATOM 588 O O . ILE A 1 72 ? -5.240 10.061 -5.641 1.00 78.69 72 ILE A O 1
ATOM 592 N N . GLY A 1 73 ? -7.240 9.488 -4.728 1.00 62.06 73 GLY A N 1
ATOM 593 C CA . GLY A 1 73 ? -8.022 9.265 -5.937 1.00 62.06 73 GLY A CA 1
ATOM 594 C C . GLY A 1 73 ? -7.911 10.364 -6.996 1.00 62.06 73 GLY A C 1
ATOM 595 O O . GLY A 1 73 ? -7.857 11.547 -6.667 1.00 62.06 73 GLY A O 1
ATOM 596 N N . ALA A 1 74 ? -7.966 9.889 -8.250 1.00 46.16 74 ALA A N 1
ATOM 597 C CA . ALA A 1 74 ? -7.863 10.582 -9.543 1.00 46.16 74 ALA A CA 1
ATOM 598 C C . ALA A 1 74 ? -6.466 11.109 -9.918 1.00 46.16 74 ALA A C 1
ATOM 600 O O . ALA A 1 74 ? -5.744 11.707 -9.096 1.00 46.16 74 ALA A O 1
#

Secondary structure (DSSP, 8-state):
---HHHHHHHHHHHHHHHHHHHHHHHS-HHHHHHHHHHHHHTT--HHHHHHHHHHHHHHHHHHHHHHHHHHT--

Radius of gyration: 12.74 Å; chains: 1; bounding box: 37×22×33 Å

Foldseek 3Di:
DPPPVVVVLVVVLVVLLVVLLVCLVPNDLVVNLVSVVVCVVVVDDPVNSLVSNCVRPNPSSNVSNVVSDVVVDD

Sequence (74 aa):
MGDENTVIRTLWTDTLLEMLVVALERKPEPEVVELLREIRRKRFTREAVTAYVDKRLGDDGRRRLNACLGRIGA

pLDDT: mean 80.79, std 13.91, range [46.16, 91.75]